Protein AF-A0A2M8BAF0-F1 (afdb_monomer_lite)

Radius of gyration: 14.62 Å; chains: 1; bounding box: 44×22×35 Å

Sequence (50 aa):
MSSLHVSALFVYPIKSCRGIALEAMQLGERGPLWDREWMVVDAQGTFLSQ

Secondary structure (DSSP, 8-state):
-PPP----EEE-SBTTSPPEEES---EETTEETTTT-B--B-TT-PBP--

Structure (mmCIF, N/CA/C/O backbone):
data_AF-A0A2M8BAF0-F1
#
_entry.id   AF-A0A2M8BAF0-F1
#
loop_
_atom_site.group_PDB
_atom_site.id
_atom_site.type_symbol
_atom_site.label_atom_id
_atom_site.label_alt_id
_atom_site.label_comp_id
_atom_site.label_asym_id
_atom_site.label_entity_id
_atom_site.label_seq_id
_atom_site.pdbx_PDB_ins_code
_atom_site.Cartn_x
_atom_site.Cartn_y
_atom_site.Cartn_z
_atom_site.occupancy
_atom_site.B_iso_or_equiv
_atom_site.auth_seq_id
_atom_site.auth_comp_id
_atom_site.auth_asym_id
_atom_site.auth_atom_id
_atom_site.pdbx_PDB_model_num
ATOM 1 N N . MET A 1 1 ? 29.701 -2.568 -16.542 1.00 61.91 1 MET A N 1
ATOM 2 C CA . MET A 1 1 ? 28.992 -2.298 -15.273 1.00 61.91 1 MET A CA 1
ATOM 3 C C . MET A 1 1 ? 27.586 -2.845 -15.399 1.00 61.91 1 MET A C 1
ATOM 5 O O . MET A 1 1 ? 26.954 -2.591 -16.417 1.00 61.91 1 MET A O 1
ATOM 9 N N . SER A 1 2 ? 27.121 -3.622 -14.429 1.00 80.19 2 SER A N 1
ATOM 10 C CA . SER A 1 2 ? 25.733 -4.087 -14.373 1.00 80.19 2 SER A CA 1
ATOM 11 C C . SER A 1 2 ? 24.831 -2.923 -13.962 1.00 80.19 2 SER A C 1
ATOM 13 O O . SER A 1 2 ? 25.096 -2.251 -12.968 1.00 80.19 2 SER A O 1
ATOM 15 N N . SER A 1 3 ? 23.793 -2.664 -14.754 1.00 90.94 3 SER A N 1
ATOM 16 C CA . SER A 1 3 ? 22.782 -1.650 -14.455 1.00 90.94 3 SER A CA 1
ATOM 17 C C . SER A 1 3 ? 21.813 -2.180 -13.395 1.00 90.94 3 SER A C 1
ATOM 19 O O . SER A 1 3 ? 21.363 -3.325 -13.484 1.00 90.94 3 SER A O 1
ATOM 21 N N . LEU A 1 4 ? 21.510 -1.360 -12.387 1.00 93.88 4 LEU A N 1
ATOM 22 C CA . LEU A 1 4 ? 20.445 -1.640 -11.427 1.00 93.88 4 LEU A CA 1
ATOM 23 C C . LEU A 1 4 ? 19.107 -1.208 -12.026 1.00 93.88 4 LEU A C 1
ATOM 25 O O . LEU A 1 4 ? 18.996 -0.115 -12.578 1.00 93.88 4 LEU A O 1
ATOM 29 N N . HIS A 1 5 ? 18.093 -2.054 -11.876 1.00 94.94 5 HIS A N 1
ATOM 30 C CA . HIS A 1 5 ? 16.719 -1.754 -12.258 1.00 94.94 5 HIS A CA 1
ATOM 31 C C . HIS A 1 5 ? 15.796 -1.946 -11.056 1.00 94.94 5 HIS A C 1
ATOM 33 O O . HIS A 1 5 ? 16.054 -2.774 -10.181 1.00 94.94 5 HIS A O 1
ATOM 39 N N . VAL A 1 6 ? 14.711 -1.174 -11.020 1.00 95.69 6 VAL A N 1
ATOM 40 C CA . VAL A 1 6 ? 13.625 -1.383 -10.060 1.00 95.69 6 VAL A CA 1
ATOM 41 C C . VAL A 1 6 ? 12.909 -2.675 -10.443 1.00 95.69 6 VAL A C 1
ATOM 43 O O . VAL A 1 6 ? 12.462 -2.814 -11.579 1.00 95.69 6 VAL A O 1
ATOM 46 N N . SER A 1 7 ? 12.818 -3.627 -9.515 1.00 97.25 7 SER A N 1
ATOM 47 C CA . SER A 1 7 ? 12.183 -4.925 -9.772 1.00 97.25 7 SER A CA 1
ATOM 48 C C . SER A 1 7 ? 10.658 -4.870 -9.693 1.00 97.25 7 SER A C 1
ATOM 50 O O . SER A 1 7 ? 9.987 -5.615 -10.402 1.00 97.25 7 SER A O 1
ATOM 52 N N . ALA A 1 8 ? 10.106 -4.011 -8.833 1.00 97.75 8 ALA A N 1
ATOM 53 C CA . ALA A 1 8 ? 8.670 -3.830 -8.668 1.00 97.75 8 ALA A CA 1
ATOM 54 C C . ALA A 1 8 ? 8.348 -2.521 -7.934 1.00 97.75 8 ALA A C 1
ATOM 56 O O . ALA A 1 8 ? 9.171 -1.995 -7.182 1.00 97.75 8 ALA A O 1
ATOM 57 N N . LEU A 1 9 ? 7.116 -2.043 -8.107 1.00 98.31 9 LEU A N 1
ATOM 58 C CA . LEU A 1 9 ? 6.546 -0.920 -7.369 1.00 98.31 9 LEU A CA 1
ATOM 59 C C . LEU A 1 9 ? 5.243 -1.360 -6.706 1.00 98.31 9 LEU A C 1
ATOM 61 O O . LEU A 1 9 ? 4.430 -2.053 -7.318 1.00 98.31 9 LEU A O 1
ATOM 65 N N . PHE A 1 10 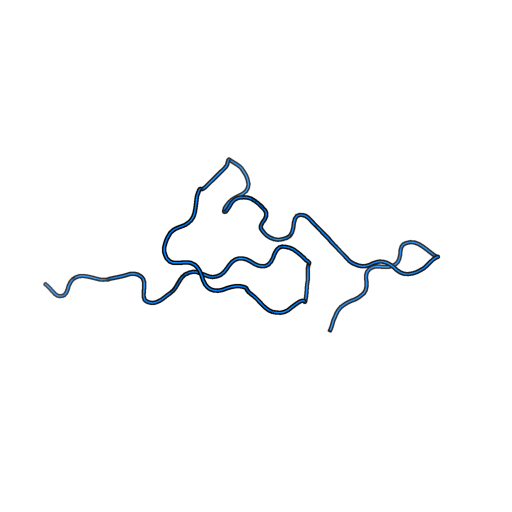? 5.033 -0.923 -5.465 1.00 98.31 10 PHE A N 1
ATOM 66 C CA . PHE A 1 10 ? 3.804 -1.182 -4.723 1.00 98.31 10 PHE A CA 1
ATOM 67 C C . PHE A 1 10 ? 3.354 0.065 -3.974 1.00 98.31 10 PHE A C 1
ATOM 69 O O . PHE A 1 10 ? 4.171 0.729 -3.338 1.00 98.31 10 PHE A O 1
ATOM 76 N N . VAL A 1 11 ? 2.053 0.341 -4.002 1.00 98.25 11 VAL A N 1
ATOM 77 C CA . VAL A 1 11 ? 1.417 1.361 -3.158 1.00 98.25 11 VAL A CA 1
ATOM 78 C C . VAL A 1 11 ? 0.548 0.694 -2.101 1.00 98.25 11 VAL A C 1
ATOM 80 O O . VAL A 1 11 ? -0.071 -0.341 -2.355 1.00 98.25 11 VAL A O 1
ATOM 83 N N . TYR A 1 12 ? 0.489 1.282 -0.910 1.00 98.06 12 TYR A N 1
ATOM 84 C CA . TYR A 1 12 ? -0.295 0.774 0.213 1.00 98.06 12 TYR A CA 1
ATOM 85 C C . TYR A 1 12 ? -1.228 1.880 0.699 1.00 98.06 12 TYR A C 1
ATOM 87 O O . TYR A 1 12 ? -0.894 2.575 1.659 1.00 98.06 12 TYR A O 1
ATOM 95 N N .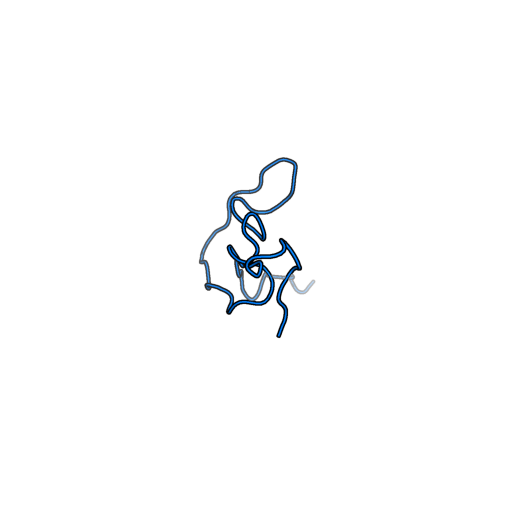 PRO A 1 13 ? -2.390 2.080 0.050 1.00 97.62 13 PRO A N 1
ATOM 96 C CA . PRO A 1 13 ? -3.235 3.230 0.352 1.00 97.62 13 PRO A CA 1
ATOM 97 C C . PRO A 1 13 ? -3.731 3.260 1.798 1.00 97.62 13 PRO A C 1
ATOM 99 O O . PRO A 1 13 ? -3.843 4.326 2.396 1.00 97.62 13 PRO A O 1
ATOM 102 N N . ILE A 1 14 ? -3.976 2.075 2.366 1.00 97.62 14 ILE A N 1
ATOM 103 C CA . ILE A 1 14 ? -4.388 1.878 3.754 1.00 97.62 14 ILE A CA 1
ATOM 104 C C . ILE A 1 14 ? -3.235 1.236 4.529 1.00 97.62 14 ILE A C 1
ATOM 106 O O . ILE A 1 14 ? -2.677 0.214 4.111 1.00 97.62 14 ILE A O 1
ATOM 110 N N . LYS A 1 15 ? -2.890 1.817 5.680 1.00 97.25 15 LYS A N 1
ATOM 111 C CA . LYS A 1 15 ? -1.891 1.285 6.610 1.00 97.25 15 LYS A CA 1
ATOM 112 C C . LYS A 1 15 ? -2.205 -0.172 6.974 1.00 97.25 15 LYS A C 1
ATOM 114 O O . LYS A 1 15 ? -3.336 -0.510 7.307 1.00 97.25 15 LYS A O 1
ATOM 119 N N . SER A 1 16 ? -1.173 -1.015 6.933 1.00 96.31 16 SER A N 1
ATOM 120 C CA . SER A 1 16 ? -1.228 -2.443 7.288 1.00 96.31 16 SER A CA 1
ATOM 121 C C . SER A 1 16 ? -2.145 -3.315 6.405 1.00 96.31 16 SER A C 1
ATOM 123 O O . SER A 1 16 ? -2.414 -4.461 6.754 1.00 96.31 16 SER A O 1
ATOM 125 N N . CYS A 1 17 ? -2.593 -2.827 5.240 1.00 96.25 17 CYS A N 1
ATOM 126 C CA . CYS A 1 17 ? -3.310 -3.628 4.239 1.00 96.25 17 CYS A CA 1
ATOM 127 C C . CYS A 1 17 ? -2.391 -4.129 3.112 1.00 96.25 17 CYS A C 1
ATOM 129 O O . CYS A 1 17 ? -1.225 -3.747 3.006 1.00 96.25 17 CYS A O 1
ATOM 131 N N . ARG A 1 18 ? -2.921 -5.007 2.248 1.00 97.19 18 ARG A N 1
ATOM 132 C CA . ARG A 1 18 ? -2.183 -5.540 1.094 1.00 97.19 18 ARG A CA 1
ATOM 133 C C . ARG A 1 18 ? -1.820 -4.425 0.107 1.00 97.19 18 ARG A C 1
ATOM 135 O O . ARG A 1 18 ? -2.669 -3.618 -0.257 1.00 97.19 18 ARG A O 1
ATOM 142 N N . GLY A 1 19 ? -0.565 -4.436 -0.339 1.00 97.38 19 GLY A N 1
ATOM 143 C CA . GLY A 1 19 ? -0.071 -3.536 -1.376 1.00 97.38 19 GLY A CA 1
ATOM 144 C C . GLY A 1 19 ? -0.663 -3.840 -2.751 1.00 97.38 19 GLY A C 1
ATOM 145 O O . GLY A 1 19 ? -1.020 -4.980 -3.058 1.00 97.38 19 GLY A O 1
ATOM 146 N N . ILE A 1 20 ? -0.734 -2.805 -3.579 1.00 98.12 20 ILE A N 1
ATOM 147 C CA . ILE A 1 20 ? -1.197 -2.843 -4.965 1.00 98.12 20 ILE A CA 1
ATOM 148 C C . ILE A 1 20 ? 0.028 -2.678 -5.861 1.00 98.12 20 ILE A C 1
ATOM 150 O O . ILE A 1 20 ? 0.759 -1.700 -5.709 1.00 98.12 20 ILE A O 1
ATOM 154 N N . ALA A 1 21 ? 0.262 -3.632 -6.764 1.00 98.38 21 ALA A N 1
ATOM 155 C CA . ALA A 1 21 ? 1.361 -3.561 -7.724 1.00 98.38 21 ALA A CA 1
ATOM 156 C C . ALA A 1 21 ? 1.115 -2.449 -8.752 1.00 98.38 21 ALA A C 1
ATOM 158 O O . ALA A 1 21 ? -0.011 -2.285 -9.221 1.00 98.38 21 ALA A O 1
ATOM 159 N N . LEU A 1 22 ? 2.167 -1.715 -9.110 1.00 98.06 22 LEU A N 1
ATOM 160 C CA . LEU A 1 22 ? 2.120 -0.628 -1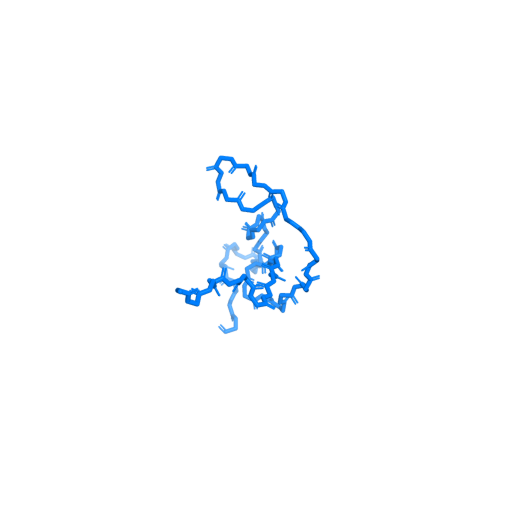0.085 1.00 98.06 22 LEU A CA 1
ATOM 161 C C . LEU A 1 22 ? 3.217 -0.791 -11.142 1.00 98.06 22 LEU A C 1
ATOM 163 O O . LEU A 1 22 ? 4.312 -1.263 -10.845 1.00 98.06 22 LEU A O 1
ATOM 167 N N . GLU A 1 23 ? 2.938 -0.333 -12.360 1.00 97.88 23 GLU A N 1
ATOM 168 C CA . GLU A 1 23 ? 3.945 -0.216 -13.427 1.00 97.88 23 GLU A CA 1
ATOM 169 C C . GLU A 1 23 ? 4.736 1.096 -13.325 1.00 97.88 23 GLU A C 1
ATOM 171 O O . GLU A 1 23 ? 5.917 1.152 -13.655 1.00 97.88 23 GLU A O 1
ATOM 176 N N . ALA A 1 24 ? 4.090 2.153 -12.830 1.00 97.19 24 ALA A N 1
ATOM 177 C CA . ALA A 1 24 ? 4.683 3.463 -12.606 1.00 97.19 24 ALA A CA 1
ATOM 178 C C . ALA A 1 24 ? 4.055 4.124 -11.375 1.00 97.19 24 ALA A C 1
ATOM 180 O O . ALA A 1 24 ? 2.941 3.793 -10.969 1.00 97.19 24 ALA A O 1
ATOM 181 N N . MET A 1 25 ? 4.767 5.077 -10.780 1.00 97.06 25 MET A N 1
ATOM 182 C CA . MET A 1 25 ? 4.372 5.711 -9.527 1.00 97.06 25 MET A CA 1
ATOM 183 C C . MET A 1 25 ? 4.685 7.202 -9.581 1.00 97.06 25 MET A C 1
ATOM 185 O O . MET A 1 25 ? 5.808 7.598 -9.887 1.00 97.06 25 MET A O 1
ATOM 189 N N . GLN A 1 26 ? 3.686 8.026 -9.283 1.00 97.56 26 GLN A N 1
ATOM 190 C CA . GLN A 1 26 ? 3.883 9.463 -9.123 1.00 97.56 26 GLN A CA 1
ATOM 191 C C . GLN A 1 26 ? 4.383 9.745 -7.709 1.00 97.56 26 GLN A C 1
ATOM 193 O O . GLN A 1 26 ? 3.870 9.170 -6.748 1.00 97.56 26 GLN A O 1
ATOM 198 N N . LEU A 1 27 ? 5.367 10.632 -7.587 1.00 97.56 27 LEU A N 1
ATOM 199 C CA . LEU A 1 27 ? 5.908 11.067 -6.304 1.00 97.56 27 LEU A CA 1
ATOM 200 C C . LEU A 1 27 ? 5.432 12.489 -6.006 1.00 97.56 27 LEU A C 1
ATOM 202 O O . LEU A 1 27 ? 5.552 13.376 -6.849 1.00 97.56 27 LEU A O 1
ATOM 206 N N . GLY A 1 28 ? 4.905 12.688 -4.803 1.00 96.38 28 GLY A N 1
ATOM 207 C CA . GLY A 1 28 ? 4.701 13.995 -4.193 1.00 96.38 28 GLY A CA 1
ATOM 208 C C . GLY A 1 28 ? 5.732 14.259 -3.095 1.00 96.38 28 GLY A C 1
ATOM 209 O O . GLY A 1 28 ? 6.636 13.459 -2.853 1.00 96.38 28 GLY A O 1
ATOM 210 N N . GLU A 1 29 ? 5.569 15.370 -2.378 1.00 96.50 29 GLU A N 1
ATOM 211 C CA . GLU A 1 29 ? 6.504 15.805 -1.325 1.00 96.50 29 GLU A CA 1
ATOM 212 C C . GLU A 1 29 ? 6.651 14.795 -0.176 1.00 96.50 29 GLU A C 1
ATOM 214 O O . GLU A 1 29 ? 7.702 14.708 0.454 1.00 96.50 29 GLU A O 1
ATOM 219 N N . ARG A 1 30 ? 5.600 14.009 0.085 1.00 95.44 30 ARG A N 1
ATOM 220 C CA . ARG A 1 30 ? 5.552 13.001 1.156 1.00 95.44 30 ARG A CA 1
ATOM 221 C C . ARG A 1 30 ? 5.922 11.587 0.694 1.00 95.44 30 ARG A C 1
ATOM 223 O O . ARG A 1 30 ? 5.883 10.664 1.503 1.00 95.44 30 ARG A O 1
ATOM 230 N N . GLY A 1 31 ? 6.287 11.415 -0.577 1.00 95.62 31 GLY A N 1
ATOM 231 C CA . GLY A 1 31 ? 6.559 10.115 -1.188 1.00 95.62 31 GLY A CA 1
ATOM 232 C C . GLY A 1 31 ? 5.544 9.760 -2.278 1.00 95.62 31 GLY A C 1
ATOM 233 O O . GLY A 1 31 ? 4.936 10.657 -2.867 1.00 95.62 31 GLY A O 1
ATOM 234 N N . PRO A 1 32 ? 5.376 8.467 -2.594 1.00 97.38 32 PRO A N 1
ATOM 235 C CA . PRO A 1 32 ? 4.402 8.021 -3.579 1.00 97.38 32 PRO A CA 1
ATOM 236 C C . PRO A 1 32 ? 3.007 8.555 -3.288 1.00 97.38 32 PRO A C 1
ATOM 238 O O . PRO A 1 32 ? 2.541 8.492 -2.150 1.00 97.38 32 PRO A O 1
ATOM 241 N N . LEU A 1 33 ? 2.327 9.064 -4.314 1.00 97.56 33 LEU A N 1
ATOM 242 C CA . LEU A 1 33 ? 0.956 9.523 -4.142 1.00 97.56 33 LEU A CA 1
ATOM 243 C C . LEU A 1 33 ? 0.091 8.394 -3.564 1.00 97.56 33 LEU A C 1
ATOM 245 O O . LEU A 1 33 ? 0.226 7.229 -3.942 1.00 97.56 33 LEU A O 1
ATOM 249 N N . TRP A 1 34 ? -0.795 8.772 -2.641 1.00 96.19 34 TRP A N 1
ATOM 250 C CA . TRP A 1 34 ? -1.750 7.905 -1.938 1.00 96.19 34 TRP A CA 1
ATOM 251 C C . TRP A 1 34 ? -1.156 6.902 -0.953 1.00 96.19 34 TRP A C 1
ATOM 253 O O . TRP A 1 34 ? -1.913 6.204 -0.283 1.00 96.19 34 TRP A O 1
ATOM 263 N N . ASP A 1 35 ? 0.161 6.815 -0.824 1.00 98.00 35 ASP A N 1
ATOM 264 C CA . ASP A 1 35 ? 0.783 5.811 0.020 1.00 98.00 35 ASP A CA 1
ATOM 265 C C . ASP A 1 35 ? 0.595 6.115 1.514 1.00 98.00 35 ASP A C 1
ATOM 267 O O . ASP A 1 35 ? 1.026 7.146 2.023 1.00 98.00 35 ASP A O 1
ATOM 271 N N . ARG A 1 36 ? -0.063 5.189 2.222 1.00 96.94 36 ARG A N 1
ATOM 272 C CA . ARG A 1 36 ? -0.411 5.266 3.651 1.00 96.94 36 ARG A CA 1
ATOM 273 C C . ARG A 1 36 ? -1.213 6.518 4.033 1.00 96.94 36 ARG A C 1
ATOM 275 O O . ARG A 1 36 ? -1.130 6.978 5.169 1.00 96.94 36 ARG A O 1
ATOM 282 N N . GLU A 1 37 ? -2.029 7.034 3.120 1.00 96.81 37 GLU A N 1
ATOM 283 C CA . GLU A 1 37 ? -2.905 8.182 3.403 1.00 96.81 37 GLU A CA 1
ATOM 284 C C . GLU A 1 37 ? -4.175 7.797 4.182 1.00 96.81 37 GLU A C 1
ATOM 286 O O . GLU A 1 37 ? -4.892 8.669 4.667 1.00 96.81 37 GLU A O 1
ATOM 291 N N . TRP A 1 38 ? -4.448 6.498 4.344 1.00 96.94 38 TRP A N 1
ATOM 292 C CA . TRP A 1 38 ? -5.559 5.986 5.145 1.00 96.94 38 TRP A CA 1
ATOM 293 C C . TRP A 1 38 ? -5.088 5.053 6.255 1.00 96.94 38 TRP A C 1
ATOM 295 O O . TRP A 1 38 ? -4.094 4.333 6.135 1.00 96.94 38 TRP A O 1
ATOM 305 N N . MET A 1 39 ? -5.865 5.008 7.332 1.00 97.44 39 MET A N 1
ATOM 306 C CA . MET A 1 39 ? -5.662 4.109 8.460 1.00 97.44 39 MET A CA 1
ATOM 307 C C . MET A 1 39 ? -7.019 3.668 8.996 1.00 97.44 39 MET A C 1
ATOM 309 O O . MET A 1 39 ? -7.930 4.483 9.124 1.00 97.44 39 MET A O 1
ATOM 313 N N . VAL A 1 40 ? -7.149 2.381 9.309 1.00 97.12 40 VAL A N 1
ATOM 314 C CA . VAL A 1 40 ? -8.343 1.868 9.982 1.00 97.12 40 VAL A CA 1
ATOM 315 C C . VAL A 1 40 ? -8.222 2.163 11.472 1.00 97.12 40 VAL A C 1
ATOM 317 O O . VAL A 1 40 ? -7.181 1.902 12.079 1.00 97.12 40 VAL A O 1
ATOM 320 N N . VAL A 1 41 ? -9.294 2.695 12.050 1.00 97.81 41 VAL A N 1
ATOM 321 C CA . VAL A 1 41 ? -9.427 2.928 13.488 1.00 97.81 41 VAL A CA 1
ATOM 322 C C . VAL A 1 41 ? -10.680 2.241 14.015 1.00 97.81 41 VAL A C 1
ATOM 324 O O . VAL A 1 41 ? -11.637 2.033 13.264 1.00 97.81 41 VAL A O 1
ATOM 327 N N . ASP A 1 42 ? -10.672 1.877 15.293 1.00 97.25 42 ASP A N 1
ATOM 328 C CA . ASP A 1 42 ? -11.886 1.459 15.992 1.00 97.25 42 ASP A CA 1
ATOM 329 C C . ASP A 1 42 ? -12.788 2.662 16.342 1.00 97.25 42 ASP A C 1
ATOM 331 O O . ASP A 1 42 ? -12.493 3.818 16.023 1.00 97.25 42 ASP A O 1
ATOM 335 N N . ALA A 1 43 ? -13.907 2.396 17.021 1.00 97.88 43 ALA A N 1
ATOM 336 C CA . ALA A 1 43 ? -14.856 3.432 17.432 1.00 97.88 43 ALA A CA 1
ATOM 337 C C . ALA A 1 43 ? -14.284 4.423 18.466 1.00 97.88 43 ALA A C 1
ATOM 339 O O . ALA A 1 43 ? -14.877 5.477 18.692 1.00 97.88 43 ALA A O 1
ATOM 340 N N . GLN A 1 44 ? -13.153 4.099 19.099 1.00 97.94 44 GLN A N 1
ATOM 341 C CA . GLN A 1 44 ? -12.447 4.939 20.064 1.00 97.94 44 GLN A CA 1
ATOM 342 C C . GLN A 1 44 ? -11.302 5.731 19.407 1.00 97.94 44 GLN A C 1
ATOM 344 O O . GLN A 1 44 ? -10.660 6.539 20.075 1.00 97.94 44 GLN A O 1
ATOM 349 N N . GLY A 1 45 ? -11.057 5.538 18.106 1.00 96.19 45 GLY A N 1
ATOM 350 C CA . GLY A 1 45 ? -9.966 6.186 17.381 1.00 96.19 45 GLY A CA 1
ATOM 351 C C . GLY A 1 45 ? -8.612 5.494 17.557 1.00 96.19 45 GLY A C 1
ATOM 352 O O . GLY A 1 45 ? -7.588 6.053 17.160 1.00 96.19 45 GLY A O 1
ATOM 353 N N . THR A 1 46 ? -8.578 4.286 18.126 1.00 97.31 46 THR A N 1
ATOM 354 C CA . THR A 1 46 ? -7.349 3.496 18.236 1.00 97.31 46 THR A CA 1
ATOM 355 C C . THR A 1 46 ? -7.018 2.907 1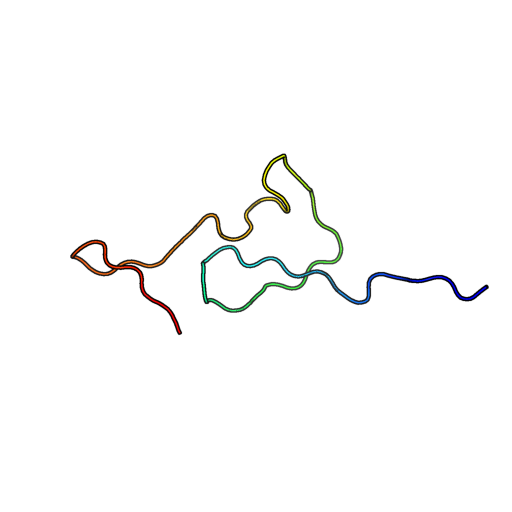6.877 1.00 97.31 46 THR A C 1
ATOM 357 O O . THR A 1 46 ? -7.875 2.302 16.230 1.00 97.31 46 THR A O 1
ATOM 360 N N . PHE A 1 47 ? -5.774 3.064 16.427 1.00 95.88 47 PHE A N 1
ATOM 361 C CA . PHE A 1 47 ? -5.364 2.472 15.160 1.00 95.88 47 PHE A CA 1
ATOM 362 C C . PHE A 1 47 ? -5.376 0.945 15.236 1.00 95.88 47 PHE A C 1
ATOM 364 O O . PHE A 1 47 ? -4.939 0.351 16.222 1.00 95.88 47 PHE A O 1
ATOM 371 N N . LEU A 1 48 ? -5.823 0.317 14.153 1.00 93.94 48 LEU A N 1
ATOM 372 C CA . LEU A 1 48 ? -5.738 -1.124 13.975 1.00 93.94 48 LEU A CA 1
ATOM 373 C C . LEU A 1 48 ? -4.531 -1.465 13.095 1.00 93.94 48 LEU A C 1
ATOM 375 O O . LEU A 1 48 ? -4.252 -0.789 12.102 1.00 93.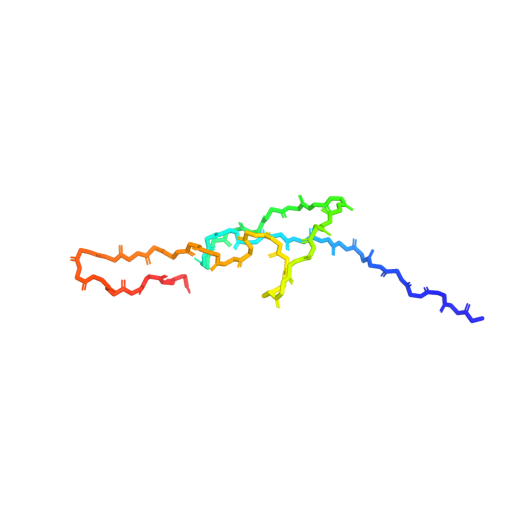94 48 LEU A O 1
ATOM 379 N N . SER A 1 49 ? -3.817 -2.529 13.454 1.00 92.38 49 SER A N 1
ATOM 380 C CA . SER A 1 49 ? -2.763 -3.129 12.631 1.00 92.38 49 SER A CA 1
ATOM 381 C C . SER A 1 49 ? -2.963 -4.638 12.552 1.00 92.38 49 SER A C 1
ATOM 383 O O . SER A 1 49 ? -3.533 -5.234 13.465 1.00 92.38 49 SER A O 1
ATOM 385 N N . GLN A 1 50 ? -2.481 -5.230 11.456 1.00 84.19 50 GLN A N 1
ATOM 386 C CA . GLN A 1 50 ? -2.115 -6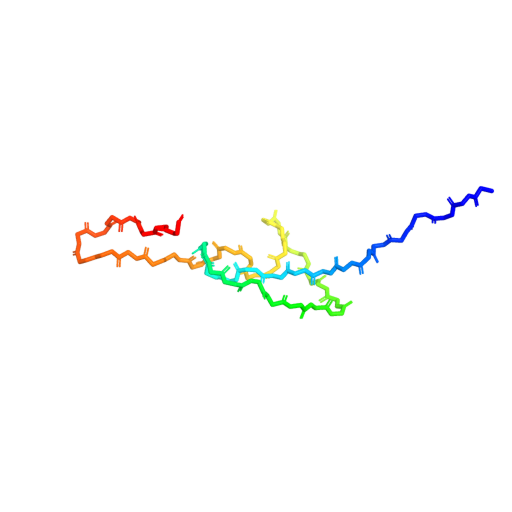.645 11.414 1.00 84.19 50 GLN A CA 1
ATOM 387 C C . GLN A 1 50 ? -0.861 -6.868 12.264 1.00 84.19 50 GLN A C 1
ATOM 389 O O . GLN A 1 50 ? -0.030 -5.923 12.302 1.00 84.19 50 GLN A O 1
#

Foldseek 3Di:
DDDDDDPWDWADLEPQDDTDTDPDFDADPVGTPSHNVHFDADPVRHTDHD

pLDDT: mean 95.52, std 5.79, range [61.91, 98.38]